Protein AF-A0A9D4IA03-F1 (afdb_monomer)

Organism: Dreissena polymorpha (NCBI:txid45954)

Sequence (105 aa):
MLDMANMTKADITMHPSYIMLDMANMTKTDITVHPSYIMLDMANMTKTDITVHPSYIMLDMANMTKTDITMHQSYITLDMANMTKADITMHLSYITLDMANMTKD

Mean predicted aligned error: 3.87 Å

Secondary structure (DSSP, 8-state):
-EEEES-SSEEEEE--SEEEEEEES-EEEEEEE--SEEEEEEES-EEEEEEE--SEEEEEEES-EEEEEEEEEEEEEEEEES-EEEEEEEEEEEEEEEEES-B--

pLDDT: mean 89.71, std 6.45, range [63.28, 96.94]

Structure (mmCIF, N/CA/C/O backbone):
data_AF-A0A9D4IA03-F1
#
_entry.id   AF-A0A9D4IA03-F1
#
loo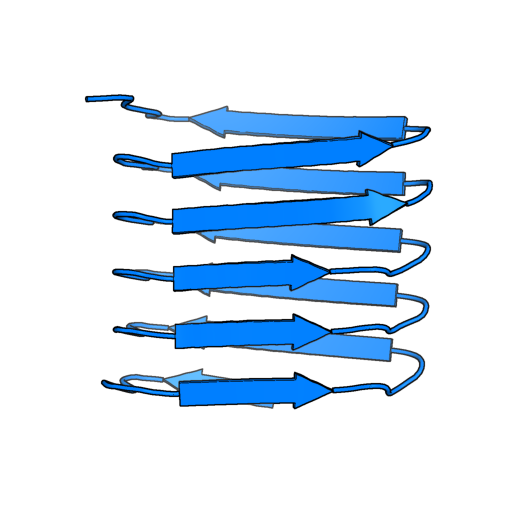p_
_atom_site.group_PDB
_atom_site.id
_atom_site.type_symbol
_atom_site.label_atom_id
_atom_site.label_alt_id
_atom_site.label_comp_id
_atom_site.label_asym_id
_atom_site.label_entity_id
_atom_site.label_seq_id
_atom_site.pdbx_PDB_ins_code
_atom_site.Cartn_x
_atom_site.Cartn_y
_atom_site.Cartn_z
_atom_site.occupancy
_atom_site.B_iso_or_equiv
_atom_site.auth_seq_id
_atom_site.auth_comp_id
_atom_site.auth_asym_id
_atom_site.auth_atom_id
_atom_site.pdbx_PDB_model_num
ATOM 1 N N . MET A 1 1 ? -6.882 2.261 -16.269 1.00 81.50 1 MET A N 1
ATOM 2 C CA . MET A 1 1 ? -7.331 2.598 -14.910 1.00 81.50 1 MET A CA 1
ATOM 3 C C . MET A 1 1 ? -8.228 1.474 -14.437 1.00 81.50 1 MET A C 1
ATOM 5 O O . MET A 1 1 ? -9.116 1.096 -15.195 1.00 81.50 1 MET A O 1
ATOM 9 N N . LEU A 1 2 ? -7.938 0.898 -13.274 1.00 88.44 2 LEU A N 1
ATOM 10 C CA . LEU A 1 2 ? -8.790 -0.084 -12.603 1.00 88.44 2 LEU A CA 1
ATOM 11 C C . LEU A 1 2 ? -9.328 0.568 -11.327 1.00 88.44 2 LEU A C 1
ATOM 13 O O . LEU A 1 2 ? -8.543 1.125 -10.568 1.00 88.44 2 LEU A O 1
ATOM 17 N N . ASP A 1 3 ? -10.639 0.499 -11.136 1.00 94.31 3 ASP A N 1
ATOM 18 C CA . ASP A 1 3 ? -11.358 1.076 -10.000 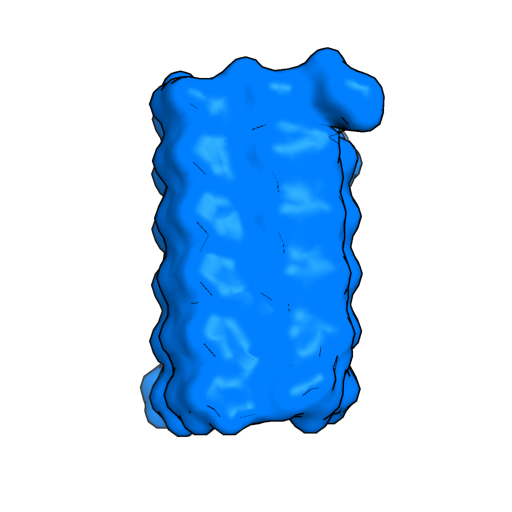1.00 94.31 3 ASP A CA 1
ATOM 19 C C . ASP A 1 3 ? -11.958 -0.069 -9.175 1.00 94.31 3 ASP A C 1
ATOM 21 O O . ASP A 1 3 ? -12.586 -0.982 -9.729 1.00 94.31 3 ASP A O 1
ATOM 25 N N . MET A 1 4 ? -11.696 -0.069 -7.871 1.00 93.88 4 MET A N 1
ATOM 26 C CA . MET A 1 4 ? -12.155 -1.088 -6.932 1.00 93.88 4 MET A CA 1
ATOM 27 C C . MET A 1 4 ? -12.725 -0.423 -5.683 1.00 93.88 4 MET A C 1
ATOM 29 O O . MET A 1 4 ? -12.033 0.291 -4.964 1.00 93.88 4 MET A O 1
ATOM 33 N N . ALA A 1 5 ? -13.984 -0.730 -5.376 1.00 94.69 5 ALA A N 1
ATOM 34 C CA . ALA A 1 5 ? -14.672 -0.151 -4.233 1.00 94.69 5 ALA A CA 1
ATOM 35 C C . ALA A 1 5 ? -15.303 -1.220 -3.337 1.00 94.69 5 ALA A C 1
ATOM 37 O O . ALA A 1 5 ? -15.860 -2.212 -3.814 1.00 94.69 5 ALA A O 1
ATOM 38 N N . ASN A 1 6 ? -15.300 -0.958 -2.029 1.00 96.00 6 ASN A N 1
ATOM 39 C CA . ASN A 1 6 ? -16.041 -1.707 -1.010 1.00 96.00 6 ASN A CA 1
ATOM 40 C C . ASN A 1 6 ? -15.678 -3.202 -0.937 1.00 96.00 6 ASN A C 1
ATOM 42 O O . ASN A 1 6 ? -16.552 -4.053 -0.736 1.00 96.00 6 ASN A O 1
ATOM 46 N N . MET A 1 7 ? -14.397 -3.549 -1.085 1.00 94.06 7 MET A N 1
ATOM 47 C CA . MET A 1 7 ? -13.953 -4.939 -0.959 1.00 94.06 7 MET A CA 1
ATOM 48 C C . MET A 1 7 ? -13.579 -5.277 0.485 1.00 94.06 7 MET A C 1
ATOM 50 O O . MET A 1 7 ? -12.832 -4.567 1.152 1.00 94.06 7 MET A O 1
ATOM 54 N N . THR A 1 8 ? -14.072 -6.412 0.979 1.00 93.06 8 THR A N 1
ATOM 55 C CA . THR A 1 8 ? -13.777 -6.880 2.349 1.00 93.06 8 THR A CA 1
ATOM 56 C C . THR A 1 8 ? -12.514 -7.737 2.446 1.00 93.06 8 THR A C 1
ATOM 58 O O . THR A 1 8 ? -11.986 -7.940 3.542 1.00 93.06 8 THR A O 1
ATOM 61 N N . LYS A 1 9 ? -12.089 -8.306 1.316 1.00 94.12 9 LYS A N 1
ATOM 62 C CA . LYS A 1 9 ? -10.838 -9.037 1.158 1.00 94.12 9 LYS A CA 1
ATOM 63 C C . LYS A 1 9 ? -10.446 -9.015 -0.315 1.00 94.12 9 LYS A C 1
ATOM 65 O O . LYS A 1 9 ? -11.301 -9.284 -1.161 1.00 94.12 9 LYS A O 1
ATOM 70 N N . ALA A 1 10 ? -9.187 -8.730 -0.606 1.00 91.88 10 ALA A N 1
ATOM 71 C CA . ALA A 1 10 ? -8.661 -8.735 -1.963 1.00 91.88 10 ALA A CA 1
ATOM 72 C C . ALA A 1 10 ? -7.179 -9.112 -1.951 1.00 91.88 10 ALA A C 1
ATOM 74 O O . ALA A 1 10 ? -6.429 -8.570 -1.147 1.00 91.88 10 ALA A O 1
ATOM 75 N N . ASP A 1 11 ? -6.782 -9.981 -2.878 1.00 94.50 11 ASP A N 1
ATOM 76 C CA . ASP A 1 11 ? -5.378 -10.283 -3.154 1.00 94.50 11 ASP A CA 1
ATOM 77 C C . ASP A 1 11 ? -5.116 -9.848 -4.603 1.00 94.50 11 ASP A C 1
ATOM 79 O O . ASP A 1 11 ? -5.679 -10.414 -5.545 1.00 94.50 11 ASP A O 1
ATOM 83 N N . ILE A 1 12 ? -4.331 -8.786 -4.788 1.00 90.56 12 ILE A N 1
ATOM 84 C CA . ILE A 1 12 ? -4.122 -8.132 -6.084 1.00 90.56 12 ILE A CA 1
ATOM 85 C C . ILE A 1 12 ? -2.660 -8.293 -6.487 1.00 90.56 12 ILE A C 1
ATOM 87 O O . ILE A 1 12 ? -1.750 -7.836 -5.798 1.00 90.56 12 ILE A O 1
ATOM 91 N N . THR A 1 13 ? -2.418 -8.913 -7.643 1.00 91.94 13 THR A N 1
ATOM 92 C CA . THR A 1 13 ? -1.072 -9.046 -8.217 1.00 91.94 13 THR A CA 1
ATOM 93 C C . THR A 1 13 ? -1.064 -8.617 -9.676 1.00 91.94 13 THR A C 1
ATOM 95 O O . THR A 1 13 ? -1.848 -9.123 -10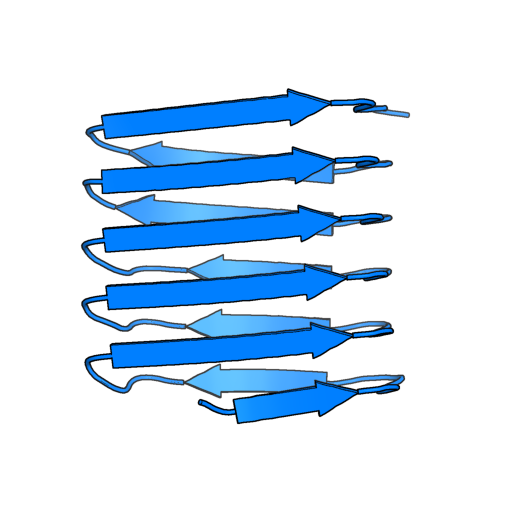.479 1.00 91.94 13 THR A O 1
ATOM 98 N N . MET A 1 14 ? -0.188 -7.674 -10.034 1.00 85.44 14 MET A N 1
ATOM 99 C CA . MET A 1 14 ? -0.118 -7.125 -11.393 1.00 85.44 14 MET A CA 1
ATOM 100 C C . MET A 1 14 ? 1.323 -6.853 -11.847 1.00 85.44 14 MET A C 1
ATOM 102 O O . MET A 1 14 ? 2.133 -6.285 -11.114 1.00 85.44 14 MET A O 1
ATOM 106 N N . HIS A 1 15 ? 1.611 -7.192 -13.108 1.00 87.31 15 HIS A N 1
ATOM 107 C CA . HIS A 1 15 ? 2.910 -6.963 -13.763 1.00 87.31 15 HIS A CA 1
ATOM 108 C C . HIS A 1 15 ? 2.848 -6.246 -15.139 1.00 87.31 15 HIS A C 1
ATOM 110 O O . HIS A 1 15 ? 3.625 -6.592 -16.030 1.00 87.31 15 HIS A O 1
ATOM 116 N N . PRO A 1 16 ? 1.932 -5.294 -15.404 1.00 84.06 16 PRO A N 1
ATOM 117 C CA . PRO A 1 16 ? 1.978 -4.511 -16.640 1.00 84.06 16 PRO A CA 1
ATOM 118 C C . PRO A 1 16 ? 3.067 -3.431 -16.560 1.00 84.06 16 PRO A C 1
ATOM 120 O O . PRO A 1 16 ? 3.478 -3.043 -15.478 1.00 84.06 16 PRO A O 1
ATOM 123 N N . SER A 1 17 ? 3.498 -2.870 -17.690 1.00 86.69 17 SER A N 1
ATOM 124 C CA . SER A 1 17 ? 4.495 -1.783 -17.696 1.00 86.69 17 SER A CA 1
ATOM 125 C C . SER A 1 17 ? 3.996 -0.483 -17.042 1.00 86.69 17 SER A C 1
ATOM 127 O O . SER A 1 17 ? 4.800 0.279 -16.510 1.00 86.69 17 SER A O 1
ATOM 129 N N . TYR A 1 18 ? 2.681 -0.245 -17.054 1.00 90.06 18 TYR A N 1
ATOM 130 C CA . TYR A 1 18 ? 2.027 0.930 -16.474 1.00 90.06 18 TYR A CA 1
ATOM 131 C C . TYR A 1 18 ? 0.789 0.501 -15.687 1.00 90.06 18 TYR A C 1
ATOM 133 O O . TYR A 1 18 ? -0.013 -0.290 -16.188 1.00 90.06 18 TYR A O 1
ATOM 141 N N . ILE A 1 19 ? 0.615 1.043 -14.482 1.00 89.38 19 ILE A N 1
ATOM 142 C CA . ILE A 1 19 ? -0.560 0.811 -13.632 1.00 89.38 19 ILE A CA 1
ATOM 143 C C . ILE A 1 19 ? -1.144 2.149 -13.190 1.00 89.38 19 ILE A C 1
ATOM 145 O O . ILE A 1 19 ? -0.416 3.050 -12.781 1.00 89.38 19 ILE A O 1
ATOM 149 N N . MET A 1 20 ? -2.471 2.228 -13.228 1.00 92.75 20 MET A N 1
ATOM 150 C CA . MET A 1 20 ? -3.252 3.280 -12.587 1.00 92.75 20 MET A CA 1
ATOM 151 C C . MET A 1 20 ? -4.413 2.609 -11.852 1.00 92.75 20 MET A C 1
ATOM 153 O O . MET A 1 20 ? -5.256 1.996 -12.524 1.00 92.75 20 MET A O 1
ATOM 157 N N . LEU A 1 21 ? -4.418 2.681 -10.520 1.00 91.00 21 LEU A N 1
ATOM 158 C CA . LEU A 1 21 ? -5.486 2.144 -9.671 1.00 91.00 21 LEU A CA 1
ATOM 159 C C . LEU A 1 21 ? -6.122 3.252 -8.845 1.00 91.00 21 LEU A C 1
ATOM 161 O O . LEU A 1 21 ? -5.412 4.112 -8.329 1.00 91.00 21 LEU A O 1
ATOM 165 N N . ASP A 1 22 ? -7.430 3.134 -8.682 1.00 95.81 22 ASP A N 1
ATOM 166 C CA . ASP A 1 22 ? -8.227 3.863 -7.705 1.00 95.81 22 ASP A CA 1
ATOM 167 C C . ASP A 1 22 ? -8.901 2.825 -6.796 1.00 95.81 22 ASP A C 1
ATOM 169 O O . ASP A 1 22 ? -9.464 1.834 -7.282 1.00 95.81 22 ASP A O 1
ATOM 173 N N . MET A 1 23 ? -8.741 2.972 -5.483 1.00 95.44 23 MET A N 1
ATOM 174 C CA . MET A 1 23 ? -9.232 2.015 -4.497 1.00 95.44 23 MET A CA 1
ATOM 175 C C . MET A 1 23 ? -9.895 2.715 -3.322 1.00 95.44 23 MET A C 1
ATOM 177 O O . MET A 1 23 ? -9.264 3.482 -2.598 1.00 95.44 23 MET A O 1
ATOM 181 N N . ALA A 1 24 ? -11.149 2.360 -3.056 1.00 96.62 24 ALA A N 1
ATOM 182 C CA . ALA A 1 24 ? -11.923 2.942 -1.969 1.00 96.62 24 ALA A CA 1
ATOM 183 C C . ALA A 1 24 ? -12.525 1.880 -1.043 1.00 96.62 24 ALA A C 1
ATOM 185 O O . ALA A 1 24 ? -13.116 0.890 -1.482 1.00 96.62 24 ALA A O 1
ATOM 186 N N . ASN A 1 25 ? -12.473 2.138 0.265 1.00 96.06 25 ASN A N 1
ATOM 187 C CA . ASN A 1 25 ? -13.139 1.341 1.302 1.00 96.06 25 ASN A CA 1
ATOM 188 C C . ASN A 1 25 ? -12.727 -0.139 1.276 1.00 96.06 25 ASN A C 1
ATOM 190 O O . ASN A 1 25 ? -13.574 -1.038 1.241 1.00 96.06 25 ASN A O 1
ATOM 194 N N . MET A 1 26 ? -11.422 -0.396 1.282 1.00 94.88 26 MET A N 1
ATOM 195 C CA . MET A 1 26 ? -10.894 -1.757 1.254 1.00 94.88 26 MET A CA 1
ATOM 196 C C . MET A 1 26 ? -10.549 -2.235 2.663 1.00 94.88 26 MET A C 1
ATOM 198 O O . MET A 1 26 ? -10.029 -1.498 3.503 1.00 94.88 26 MET A O 1
ATOM 202 N N . THR A 1 27 ? -10.813 -3.506 2.933 1.00 93.94 27 THR A N 1
ATOM 203 C CA . THR A 1 27 ? -10.422 -4.177 4.176 1.00 93.94 27 THR A CA 1
ATOM 204 C C . THR A 1 27 ? -9.623 -5.431 3.843 1.00 93.94 27 THR A C 1
ATOM 206 O O . THR A 1 27 ? -9.965 -6.114 2.882 1.00 93.94 27 THR A O 1
ATOM 209 N N . LYS A 1 28 ? -8.593 -5.765 4.636 1.00 93.44 28 LYS A N 1
ATOM 210 C CA . LYS A 1 28 ? -7.787 -7.000 4.493 1.00 93.44 28 LYS A CA 1
ATOM 211 C C . LYS A 1 28 ? -7.316 -7.205 3.055 1.00 93.44 28 LYS A C 1
ATOM 213 O O . LYS A 1 28 ? -7.820 -8.082 2.350 1.00 93.44 28 LYS A O 1
ATOM 218 N N . THR A 1 29 ? -6.442 -6.320 2.611 1.00 93.94 29 THR A N 1
ATOM 219 C CA . THR A 1 29 ? -6.048 -6.238 1.207 1.00 93.94 29 THR A CA 1
ATOM 220 C C . THR A 1 29 ? -4.545 -6.380 1.067 1.00 93.94 29 THR A C 1
ATOM 222 O O . THR A 1 29 ? -3.813 -5.597 1.663 1.00 93.94 29 THR A O 1
ATOM 225 N N . ASP A 1 30 ? -4.122 -7.322 0.230 1.00 94.69 30 ASP A N 1
ATOM 226 C CA . ASP A 1 30 ? -2.717 -7.551 -0.089 1.00 94.69 30 ASP A CA 1
ATOM 227 C C . ASP A 1 30 ? -2.474 -7.149 -1.548 1.00 94.69 30 ASP A C 1
ATOM 229 O O . ASP A 1 30 ? -3.126 -7.650 -2.471 1.00 94.69 30 ASP A O 1
ATOM 233 N N . ILE A 1 31 ? -1.552 -6.213 -1.776 1.00 91.06 31 ILE A N 1
ATOM 234 C CA . ILE A 1 31 ? -1.266 -5.641 -3.097 1.00 91.06 31 ILE A CA 1
ATOM 235 C C . ILE A 1 31 ? 0.202 -5.850 -3.421 1.00 91.06 31 ILE A C 1
ATOM 237 O O . ILE A 1 31 ? 1.081 -5.372 -2.711 1.00 91.06 31 ILE A O 1
ATOM 241 N N . THR A 1 32 ? 0.482 -6.520 -4.535 1.00 92.25 32 THR A N 1
ATOM 242 C CA . THR A 1 32 ? 1.843 -6.682 -5.059 1.00 92.25 32 THR A CA 1
ATOM 243 C C . THR A 1 32 ? 1.906 -6.268 -6.522 1.00 92.25 32 THR A C 1
ATOM 245 O O . THR A 1 32 ? 1.208 -6.817 -7.376 1.00 92.25 32 THR A O 1
ATOM 248 N N . VAL A 1 33 ? 2.752 -5.290 -6.839 1.0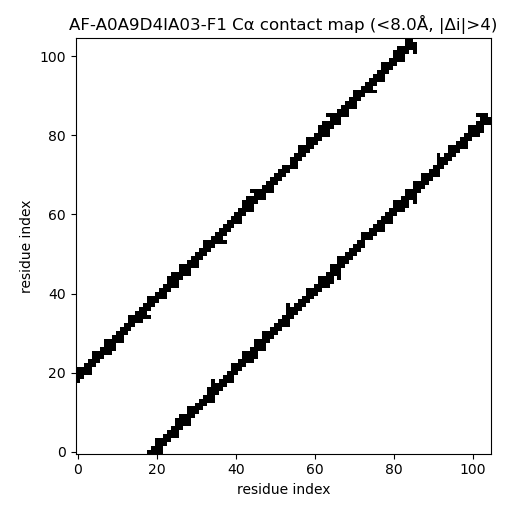0 86.44 33 VAL A N 1
ATOM 249 C CA . VAL A 1 33 ? 2.818 -4.704 -8.184 1.00 86.44 33 VAL A CA 1
ATOM 250 C C . VAL A 1 33 ? 4.251 -4.423 -8.629 1.00 86.44 33 VAL A C 1
ATOM 252 O O . VAL A 1 33 ? 5.059 -3.850 -7.895 1.00 86.44 33 VAL A O 1
ATOM 255 N N . HIS A 1 34 ? 4.565 -4.799 -9.872 1.00 87.12 34 HIS A N 1
ATOM 256 C CA . HIS A 1 34 ? 5.896 -4.608 -10.470 1.00 87.12 34 HIS A CA 1
ATOM 257 C C . HIS A 1 34 ? 5.859 -3.914 -11.850 1.00 87.12 34 HIS A C 1
ATOM 259 O O . HIS A 1 34 ? 6.324 -4.500 -12.831 1.00 87.12 34 HIS A O 1
ATOM 265 N N . PRO A 1 35 ? 5.289 -2.701 -11.981 1.00 81.62 35 PRO A N 1
ATOM 266 C CA . PRO A 1 35 ? 5.311 -1.975 -13.248 1.00 81.62 35 PRO A CA 1
ATOM 267 C C . PRO A 1 35 ? 6.596 -1.166 -13.447 1.00 81.62 35 PRO A C 1
ATOM 269 O O . PRO A 1 35 ? 7.434 -1.097 -12.564 1.00 81.62 35 PRO A O 1
ATOM 272 N N . SER A 1 36 ? 6.769 -0.509 -14.593 1.00 84.50 36 SER A N 1
ATOM 273 C CA . SER A 1 36 ? 7.785 0.547 -14.739 1.00 84.50 36 SER A CA 1
ATOM 274 C C . SER A 1 36 ? 7.298 1.869 -14.135 1.00 84.50 36 SER A C 1
ATOM 276 O O . SER A 1 36 ? 8.092 2.617 -13.570 1.00 84.50 36 SER A O 1
ATOM 278 N N . TYR A 1 37 ? 5.990 2.125 -14.211 1.00 89.25 37 TYR A N 1
ATOM 279 C CA . TYR A 1 37 ? 5.337 3.321 -13.682 1.00 89.25 37 TYR A CA 1
ATOM 280 C C . TYR A 1 37 ? 4.045 2.953 -12.960 1.00 89.25 37 TYR A C 1
ATOM 282 O O . TYR A 1 37 ? 3.248 2.159 -13.473 1.00 89.25 37 TYR A O 1
ATOM 290 N N . ILE A 1 38 ? 3.812 3.570 -11.805 1.00 89.19 38 ILE A N 1
ATOM 291 C CA . ILE A 1 38 ? 2.573 3.396 -11.053 1.00 89.19 38 ILE A CA 1
ATOM 292 C C . ILE A 1 38 ? 1.992 4.726 -10.586 1.00 89.19 38 ILE A C 1
ATOM 294 O O . ILE A 1 38 ? 2.718 5.620 -10.149 1.00 89.19 38 ILE A O 1
ATOM 298 N N . MET A 1 39 ? 0.669 4.807 -10.654 1.00 92.19 39 MET A N 1
ATOM 299 C CA . MET A 1 39 ? -0.142 5.807 -9.977 1.00 92.19 39 MET A CA 1
ATOM 300 C C . MET A 1 39 ? -1.203 5.072 -9.155 1.00 92.19 39 MET A C 1
ATOM 302 O O . MET A 1 39 ? -1.973 4.295 -9.728 1.00 92.19 39 MET A O 1
ATOM 306 N N . LEU A 1 40 ? -1.208 5.259 -7.837 1.00 91.00 40 LEU A N 1
ATOM 307 C CA . LEU A 1 40 ? -2.233 4.709 -6.947 1.00 91.00 40 LEU A CA 1
ATOM 308 C C . LEU A 1 40 ? -2.910 5.843 -6.190 1.00 91.00 40 LEU A C 1
ATOM 310 O O . LEU A 1 40 ? -2.220 6.660 -5.586 1.00 91.00 40 LEU A O 1
ATOM 314 N N . ASP A 1 41 ? -4.234 5.819 -6.192 1.00 96.12 41 ASP A N 1
ATOM 315 C CA . ASP A 1 41 ? -5.076 6.566 -5.266 1.00 96.12 41 ASP A CA 1
ATOM 316 C C . ASP A 1 41 ? -5.784 5.557 -4.353 1.00 96.12 41 ASP A C 1
ATOM 318 O O . ASP A 1 41 ? -6.308 4.537 -4.822 1.00 96.12 41 ASP A O 1
ATOM 322 N N . MET A 1 42 ? -5.703 5.770 -3.042 1.00 95.31 42 MET A N 1
ATOM 323 C CA . MET A 1 42 ? -6.265 4.870 -2.041 1.00 95.31 42 MET A CA 1
ATOM 324 C C . MET A 1 42 ? -6.937 5.634 -0.909 1.00 95.31 42 MET A C 1
ATOM 326 O O . MET A 1 42 ? -6.299 6.390 -0.177 1.00 95.31 42 MET A O 1
ATOM 330 N N . ALA A 1 43 ? -8.207 5.325 -0.669 1.00 96.94 43 ALA A N 1
ATOM 331 C CA . ALA A 1 43 ? -8.987 5.922 0.402 1.00 96.94 43 ALA A CA 1
ATOM 33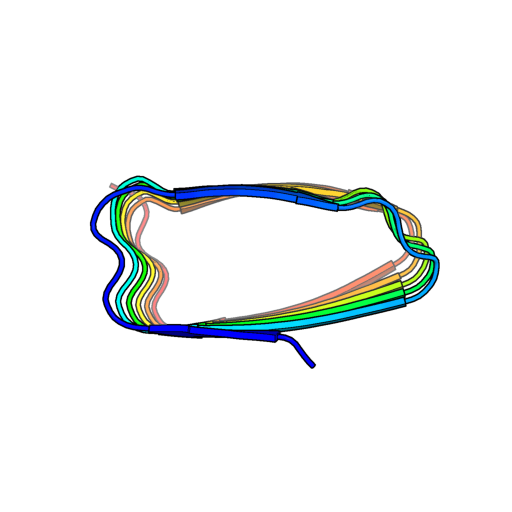2 C C . ALA A 1 43 ? -9.622 4.870 1.318 1.00 96.94 43 ALA A C 1
ATOM 334 O O . ALA A 1 43 ? -10.229 3.892 0.872 1.00 96.94 43 ALA A O 1
ATOM 335 N N . ASN A 1 44 ? -9.578 5.132 2.626 1.00 96.88 44 ASN A N 1
ATOM 336 C CA . ASN A 1 44 ? -10.264 4.353 3.665 1.00 96.88 44 ASN A CA 1
ATOM 337 C C . ASN A 1 44 ? -9.851 2.873 3.671 1.00 96.88 44 ASN A C 1
ATOM 339 O O . ASN A 1 44 ? -10.691 1.971 3.590 1.00 96.88 44 ASN A O 1
ATOM 343 N N . MET A 1 45 ? -8.549 2.616 3.769 1.00 95.25 45 MET A N 1
ATOM 344 C CA . MET A 1 45 ? -8.007 1.259 3.757 1.00 95.25 45 MET A CA 1
ATOM 345 C C . MET A 1 45 ? -7.759 0.765 5.184 1.00 95.25 45 MET A C 1
ATOM 347 O O . MET A 1 45 ? -7.251 1.494 6.037 1.00 95.25 45 MET A O 1
ATOM 351 N N . THR A 1 46 ? -8.100 -0.492 5.464 1.00 95.06 46 THR A N 1
ATOM 352 C CA . THR A 1 46 ? -7.894 -1.105 6.785 1.00 95.06 46 THR A CA 1
ATOM 353 C C . THR A 1 46 ? -7.246 -2.478 6.676 1.00 95.06 46 THR A C 1
ATOM 355 O O . THR A 1 46 ? -7.828 -3.372 6.062 1.00 95.06 46 THR A O 1
ATOM 358 N N . LYS A 1 47 ? -6.139 -2.705 7.400 1.00 94.44 47 LYS A N 1
ATOM 359 C CA . LYS A 1 47 ? -5.348 -3.953 7.347 1.00 94.44 47 LYS A CA 1
ATOM 360 C C . LYS A 1 47 ? -4.890 -4.218 5.918 1.00 94.44 47 LYS A C 1
ATOM 362 O O . LYS A 1 47 ? -5.475 -5.057 5.234 1.00 94.44 47 LYS A O 1
ATOM 367 N N . THR A 1 48 ? -3.908 -3.448 5.485 1.00 93.50 48 THR A N 1
ATOM 368 C CA . THR A 1 48 ? -3.487 -3.429 4.088 1.00 93.50 48 THR A CA 1
ATOM 369 C C . THR A 1 48 ? -1.985 -3.578 3.993 1.00 93.50 48 THR A C 1
ATOM 371 O O . THR A 1 48 ? -1.273 -2.755 4.564 1.00 93.50 48 THR A O 1
ATOM 374 N N . ASP A 1 49 ? -1.537 -4.557 3.216 1.00 94.69 49 ASP A N 1
ATOM 375 C CA . ASP A 1 49 ? -0.126 -4.789 2.944 1.00 94.69 49 ASP A CA 1
ATOM 376 C C . ASP A 1 49 ? 0.148 -4.470 1.472 1.00 94.69 49 ASP A C 1
ATOM 378 O O . ASP A 1 49 ? -0.488 -5.006 0.560 1.00 94.69 49 ASP A O 1
ATOM 382 N N . ILE A 1 50 ? 1.079 -3.554 1.219 1.00 90.94 50 ILE A N 1
ATOM 383 C CA . ILE A 1 50 ? 1.389 -3.056 -0.121 1.00 90.94 50 ILE A CA 1
ATOM 384 C C . ILE A 1 50 ? 2.870 -3.259 -0.399 1.00 90.94 50 ILE A C 1
ATOM 386 O O . ILE A 1 50 ? 3.729 -2.736 0.305 1.00 90.94 50 ILE A O 1
ATOM 390 N N . THR A 1 51 ? 3.175 -3.965 -1.482 1.00 91.81 51 THR A N 1
ATOM 391 C CA . THR A 1 51 ? 4.533 -4.136 -1.993 1.00 91.81 51 THR A CA 1
ATOM 392 C C . THR A 1 51 ? 4.620 -3.648 -3.433 1.00 91.81 51 THR A C 1
ATOM 394 O O . THR A 1 51 ? 3.922 -4.138 -4.325 1.00 91.81 51 THR A O 1
ATOM 397 N N . VAL A 1 52 ? 5.501 -2.678 -3.677 1.00 86.81 52 VAL A N 1
ATOM 398 C CA . VAL A 1 52 ? 5.687 -2.062 -4.997 1.00 86.81 52 VAL A CA 1
ATOM 399 C C . VAL A 1 52 ? 7.162 -2.074 -5.410 1.00 86.81 52 VAL A C 1
ATOM 401 O O . VAL A 1 52 ? 8.051 -1.713 -4.636 1.00 86.81 52 VAL A O 1
ATOM 404 N N . HIS A 1 53 ? 7.424 -2.467 -6.661 1.00 85.38 53 HIS A N 1
ATOM 405 C CA . HIS A 1 53 ? 8.764 -2.424 -7.269 1.00 85.38 53 HIS A CA 1
ATOM 406 C C . HIS A 1 53 ? 8.862 -1.701 -8.637 1.00 85.38 53 HIS A C 1
ATOM 408 O O . HIS A 1 53 ? 9.418 -2.285 -9.571 1.00 85.38 53 HIS A O 1
ATOM 414 N N . PRO A 1 54 ? 8.386 -0.456 -8.814 1.00 75.50 54 PRO A N 1
ATOM 415 C CA . PRO A 1 54 ? 8.471 0.259 -10.095 1.00 75.50 54 PRO A CA 1
ATOM 416 C C . PRO A 1 54 ? 9.499 1.388 -10.183 1.00 75.50 54 PRO A C 1
ATOM 418 O O . PRO A 1 54 ? 9.812 2.021 -9.192 1.00 75.50 54 PRO A O 1
ATOM 421 N N . SER A 1 55 ? 9.976 1.720 -11.384 1.00 80.81 55 SER A N 1
ATOM 422 C CA . SER A 1 55 ? 10.969 2.794 -11.574 1.00 80.81 55 SER A CA 1
ATOM 423 C C . SER A 1 55 ? 10.483 4.181 -11.142 1.00 80.81 55 SER A C 1
ATOM 425 O O . SER A 1 55 ? 11.294 4.983 -10.674 1.00 80.81 55 SER A O 1
ATOM 427 N N . TYR A 1 56 ? 9.177 4.439 -11.261 1.00 87.69 56 TYR A N 1
ATOM 428 C CA . TYR A 1 56 ? 8.531 5.681 -10.838 1.00 87.69 56 TYR A CA 1
ATOM 429 C C . TYR A 1 56 ? 7.204 5.411 -10.126 1.00 87.69 56 TYR A C 1
ATOM 431 O O . TYR A 1 56 ? 6.387 4.619 -10.608 1.00 87.69 56 TYR A O 1
ATOM 439 N N . ILE A 1 57 ? 6.983 6.115 -9.014 1.00 86.81 57 ILE A N 1
ATOM 440 C CA . ILE A 1 57 ? 5.794 5.983 -8.165 1.00 86.81 57 ILE A CA 1
ATOM 441 C C . ILE A 1 57 ? 5.165 7.335 -7.885 1.00 86.81 57 ILE A C 1
ATOM 443 O O . ILE A 1 57 ? 5.852 8.256 -7.448 1.00 86.81 57 ILE A O 1
ATOM 447 N N . MET A 1 58 ? 3.846 7.398 -8.041 1.00 91.62 58 MET A N 1
ATOM 448 C CA . MET A 1 58 ? 3.000 8.412 -7.424 1.00 91.62 58 MET A CA 1
ATOM 449 C C . MET A 1 58 ? 1.929 7.714 -6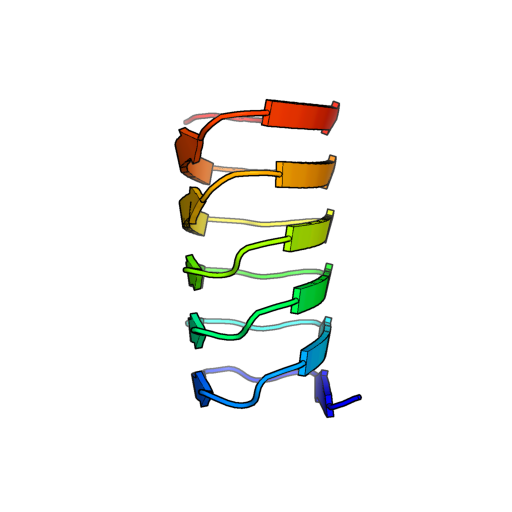.578 1.00 91.62 58 MET A C 1
ATOM 451 O O . MET A 1 58 ? 1.148 6.935 -7.126 1.00 91.62 58 MET A O 1
ATOM 455 N N . LEU A 1 59 ? 1.926 7.950 -5.264 1.00 90.56 59 LEU A N 1
ATOM 456 C CA . LEU A 1 59 ? 0.880 7.467 -4.353 1.00 90.56 59 LEU A CA 1
ATOM 457 C C . LEU A 1 59 ? 0.182 8.650 -3.692 1.00 90.56 59 LEU A C 1
ATOM 459 O O . LEU A 1 59 ? 0.859 9.526 -3.154 1.00 90.56 59 LEU A O 1
ATOM 463 N N . ASP A 1 60 ? -1.143 8.603 -3.689 1.00 96.00 60 ASP A N 1
ATOM 464 C CA . ASP A 1 60 ? -2.011 9.389 -2.817 1.00 96.00 60 ASP A CA 1
ATOM 465 C C . ASP A 1 60 ? -2.765 8.415 -1.902 1.00 96.00 60 ASP A C 1
ATOM 467 O O . ASP A 1 60 ? -3.308 7.404 -2.365 1.00 96.00 60 ASP A O 1
ATOM 471 N N . MET A 1 61 ? -2.697 8.639 -0.591 1.00 94.56 61 MET A N 1
ATOM 472 C CA . MET A 1 61 ? -3.291 7.751 0.405 1.00 94.56 61 MET A CA 1
ATOM 473 C C . MET A 1 61 ? -3.957 8.527 1.529 1.00 94.56 61 MET A C 1
ATOM 475 O O . MET A 1 61 ? -3.311 9.275 2.264 1.00 94.56 61 MET A O 1
ATOM 479 N N . ALA A 1 62 ? -5.237 8.250 1.756 1.00 96.50 62 ALA A N 1
ATOM 480 C CA . ALA A 1 62 ? -6.015 8.882 2.810 1.00 96.50 62 ALA A CA 1
ATOM 481 C C . ALA A 1 62 ? -6.718 7.860 3.712 1.00 96.50 62 ALA A C 1
ATOM 483 O O . ALA A 1 62 ? -7.329 6.892 3.254 1.00 96.50 62 ALA A O 1
ATOM 484 N N . ASN A 1 63 ? -6.718 8.139 5.018 1.00 96.50 63 ASN A N 1
ATOM 485 C CA . ASN A 1 63 ? -7.451 7.376 6.037 1.00 96.50 63 ASN A CA 1
ATOM 486 C C . ASN A 1 63 ? -7.035 5.895 6.080 1.00 96.50 63 ASN A C 1
ATOM 488 O O . ASN A 1 63 ? -7.865 4.987 5.985 1.00 96.50 63 ASN A O 1
ATOM 492 N N . MET A 1 64 ? -5.734 5.654 6.229 1.00 94.31 64 MET A N 1
ATOM 493 C CA . MET A 1 64 ? -5.164 4.308 6.284 1.00 94.31 64 MET A CA 1
ATOM 494 C C . MET A 1 64 ? -5.042 3.841 7.735 1.00 94.31 64 MET A C 1
ATOM 496 O O . MET A 1 64 ? -4.550 4.571 8.597 1.00 94.31 64 MET A O 1
ATOM 500 N N . THR A 1 65 ? -5.465 2.612 8.024 1.00 94.56 65 THR A N 1
ATOM 501 C CA . THR A 1 65 ? -5.367 2.015 9.363 1.00 94.56 65 THR A CA 1
ATOM 502 C C . THR A 1 65 ? -4.729 0.635 9.306 1.00 94.56 65 THR A C 1
ATOM 504 O O . THR A 1 65 ? -5.276 -0.258 8.658 1.00 94.56 65 THR A O 1
ATOM 507 N N . LYS A 1 66 ? -3.664 0.404 10.089 1.00 93.56 66 LYS A N 1
ATOM 508 C CA . LYS A 1 66 ? -2.898 -0.860 10.100 1.00 93.56 66 LYS A CA 1
ATOM 509 C C . LYS A 1 66 ? -2.407 -1.185 8.696 1.00 93.56 66 LYS A C 1
ATOM 511 O O . LYS A 1 66 ? -2.981 -2.041 8.023 1.00 93.56 66 LYS A O 1
ATOM 516 N N . THR A 1 67 ? -1.424 -0.427 8.244 1.00 91.44 67 THR A N 1
ATOM 517 C CA . THR A 1 67 ? -0.970 -0.485 6.859 1.00 91.44 67 THR A CA 1
ATOM 518 C C . THR A 1 67 ? 0.532 -0.642 6.805 1.00 91.44 67 THR A C 1
ATOM 520 O O . THR A 1 67 ? 1.245 0.226 7.304 1.00 91.44 67 THR A O 1
ATOM 523 N N . ASP A 1 68 ? 0.984 -1.691 6.130 1.00 92.69 68 ASP A N 1
ATOM 524 C CA . ASP A 1 68 ? 2.397 -1.941 5.897 1.00 92.69 68 ASP A CA 1
ATOM 525 C C . ASP A 1 68 ? 2.706 -1.693 4.421 1.00 92.69 68 ASP A C 1
ATOM 527 O O . ASP A 1 68 ? 2.087 -2.266 3.523 1.00 92.69 68 ASP A O 1
ATOM 531 N N . ILE A 1 69 ? 3.650 -0.797 4.148 1.00 89.19 69 ILE A N 1
ATOM 532 C CA . ILE A 1 69 ? 4.019 -0.411 2.785 1.00 89.19 69 ILE A CA 1
ATOM 533 C C . ILE A 1 69 ? 5.506 -0.638 2.595 1.00 89.19 69 ILE A C 1
ATOM 535 O O . ILE A 1 69 ? 6.334 -0.032 3.273 1.00 89.19 69 ILE A O 1
ATOM 539 N N . THR A 1 70 ? 5.853 -1.474 1.626 1.00 90.75 70 THR A N 1
ATOM 540 C CA . THR A 1 70 ? 7.228 -1.702 1.196 1.00 90.75 70 THR A CA 1
ATOM 541 C C . THR A 1 70 ? 7.407 -1.221 -0.231 1.00 90.75 70 THR A C 1
ATOM 543 O O . THR A 1 70 ? 6.740 -1.682 -1.159 1.00 90.75 70 THR A O 1
ATOM 546 N N . MET A 1 71 ? 8.342 -0.293 -0.412 1.00 86.81 71 MET A N 1
ATOM 547 C CA . MET A 1 71 ? 8.684 0.262 -1.714 1.00 86.81 71 MET A CA 1
ATOM 548 C C 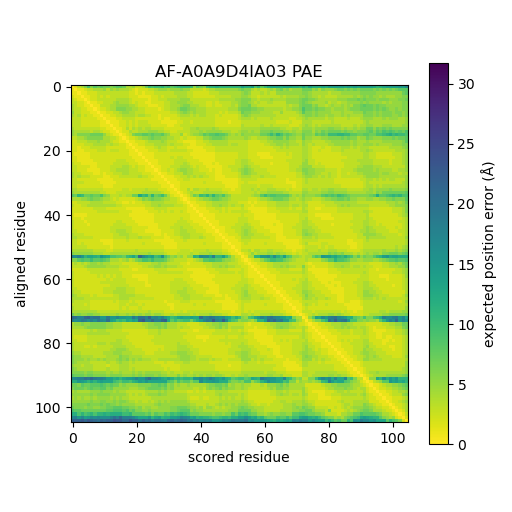. MET A 1 71 ? 10.176 0.107 -1.959 1.00 86.81 71 MET A C 1
ATOM 550 O O . MET A 1 71 ? 11.015 0.559 -1.179 1.00 86.81 71 MET A O 1
ATOM 554 N N . HIS A 1 72 ? 10.518 -0.485 -3.088 1.00 83.56 72 HIS A N 1
ATOM 555 C CA . HIS A 1 72 ? 11.866 -0.437 -3.645 1.00 83.56 72 HIS A CA 1
ATOM 556 C C . HIS A 1 72 ? 11.785 0.450 -4.883 1.00 83.56 72 HIS A C 1
ATOM 558 O O . HIS A 1 72 ? 10.794 0.241 -5.576 1.00 83.56 72 HIS A O 1
ATOM 564 N N . GLN A 1 73 ? 12.749 1.370 -5.147 1.00 72.44 73 GLN A N 1
ATOM 565 C CA . GLN A 1 73 ? 13.115 1.973 -6.472 1.00 72.44 73 GLN A CA 1
ATOM 566 C C . GLN A 1 73 ? 13.565 3.463 -6.472 1.00 72.44 73 GLN A C 1
ATOM 568 O O . GLN A 1 73 ? 13.757 4.093 -5.441 1.00 72.44 73 GLN A O 1
ATOM 573 N N . SER A 1 74 ? 13.818 4.023 -7.663 1.00 66.94 74 SER A N 1
ATOM 574 C CA . SER A 1 74 ? 14.588 5.249 -7.902 1.00 66.94 74 SER A CA 1
ATOM 575 C C . SER A 1 74 ? 13.864 6.581 -7.660 1.00 66.94 74 SER A C 1
ATOM 577 O O . SER A 1 74 ? 14.529 7.500 -7.185 1.00 66.94 74 SER A O 1
ATOM 579 N N . TYR A 1 75 ? 12.563 6.718 -7.956 1.00 86.50 75 TYR A N 1
ATOM 580 C CA . TYR A 1 75 ? 11.828 7.989 -7.803 1.00 86.50 75 TYR A CA 1
ATOM 581 C C . TYR A 1 75 ? 10.408 7.788 -7.272 1.00 86.50 75 TYR A C 1
ATOM 583 O O . TYR A 1 75 ? 9.594 7.112 -7.903 1.00 86.50 75 TYR A O 1
ATOM 591 N N . ILE A 1 76 ? 10.098 8.429 -6.145 1.00 84.88 76 ILE A N 1
ATOM 592 C CA . ILE A 1 76 ? 8.781 8.348 -5.508 1.00 84.88 76 ILE A CA 1
ATOM 593 C C . ILE A 1 76 ? 8.250 9.741 -5.159 1.00 84.88 76 ILE A C 1
ATOM 595 O O . ILE A 1 76 ? 8.966 10.560 -4.580 1.00 84.88 76 ILE A O 1
ATOM 599 N N . THR A 1 77 ? 6.971 9.965 -5.451 1.00 91.38 77 THR A N 1
ATOM 600 C CA . THR A 1 77 ? 6.143 11.029 -4.875 1.00 91.38 77 THR A CA 1
ATOM 601 C C . THR A 1 77 ? 5.049 10.399 -4.016 1.00 91.38 77 THR A C 1
ATOM 603 O O . THR A 1 77 ? 4.295 9.561 -4.510 1.00 91.38 77 THR A O 1
ATOM 606 N N . LEU A 1 78 ? 4.986 10.788 -2.743 1.00 90.12 78 LEU A N 1
ATOM 607 C CA . LEU A 1 78 ? 3.981 10.332 -1.782 1.00 90.12 78 LEU A CA 1
ATOM 608 C C . LEU A 1 78 ? 3.240 11.526 -1.195 1.00 90.12 78 LEU A C 1
ATOM 610 O O . LEU A 1 78 ? 3.887 12.440 -0.680 1.00 90.12 78 LEU A O 1
ATOM 614 N N . ASP A 1 79 ? 1.917 11.448 -1.216 1.00 95.25 79 ASP A N 1
ATOM 615 C CA . ASP A 1 79 ? 1.022 12.235 -0.374 1.00 95.25 79 ASP A CA 1
ATOM 616 C C . ASP A 1 79 ? 0.245 11.273 0.531 1.00 95.25 79 ASP A C 1
ATOM 618 O O . ASP A 1 79 ? -0.281 10.254 0.074 1.00 95.25 79 ASP A O 1
ATOM 622 N N . MET A 1 80 ? 0.273 11.523 1.839 1.00 93.12 80 MET A N 1
ATOM 623 C CA . MET A 1 80 ? -0.343 10.648 2.830 1.00 93.12 80 MET A CA 1
ATOM 624 C C . MET A 1 80 ? -1.029 11.445 3.934 1.00 93.12 80 MET A C 1
ATOM 626 O O . MET A 1 80 ? -0.394 12.213 4.659 1.00 93.12 80 MET A O 1
ATOM 630 N N . ALA A 1 81 ? -2.311 11.174 4.159 1.00 95.50 81 ALA A N 1
ATOM 631 C CA . ALA A 1 81 ? -3.104 11.824 5.192 1.00 95.50 81 ALA A CA 1
ATOM 632 C C . ALA A 1 81 ? -3.820 10.815 6.099 1.00 95.50 81 ALA A C 1
ATOM 634 O O . ALA A 1 81 ? -4.387 9.818 5.650 1.00 95.50 81 ALA A O 1
ATOM 635 N N . ASN A 1 82 ? -3.870 11.123 7.399 1.00 95.69 82 ASN A N 1
ATOM 636 C CA . ASN A 1 82 ? -4.630 10.366 8.403 1.00 95.69 82 ASN A CA 1
ATOM 637 C C . ASN A 1 82 ? -4.206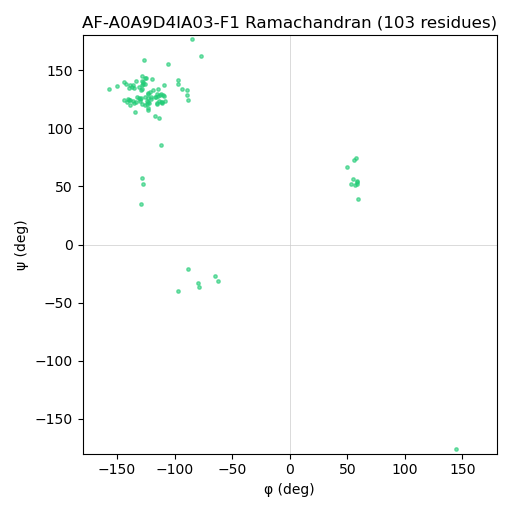 8.887 8.479 1.00 95.69 82 ASN A C 1
ATOM 639 O O . ASN A 1 82 ? -5.032 7.976 8.405 1.00 95.69 82 ASN A O 1
ATOM 643 N N . MET A 1 83 ? -2.901 8.652 8.625 1.00 92.50 83 MET A N 1
ATOM 644 C CA . MET A 1 83 ? -2.322 7.314 8.756 1.00 92.50 83 MET A CA 1
ATOM 645 C C . MET A 1 83 ? -2.292 6.901 10.230 1.00 92.50 83 MET A C 1
ATOM 647 O O . MET A 1 83 ? -1.678 7.580 11.050 1.00 92.50 83 MET A O 1
ATOM 651 N N . THR A 1 84 ? -2.893 5.765 10.576 1.00 93.69 84 THR A N 1
ATOM 652 C CA . THR A 1 84 ? -2.855 5.192 11.931 1.00 93.69 84 THR A CA 1
ATOM 653 C C . THR A 1 84 ? -2.237 3.801 11.905 1.00 93.69 84 THR A C 1
ATOM 655 O O . THR A 1 84 ? -2.740 2.915 11.213 1.00 93.69 84 THR A O 1
ATOM 658 N N . LYS A 1 85 ? -1.190 3.568 12.706 1.00 91.31 85 LYS A N 1
ATOM 659 C CA . LYS A 1 85 ? -0.448 2.289 12.747 1.00 91.31 85 LYS A CA 1
ATOM 660 C C . LYS A 1 85 ? 0.058 1.898 11.362 1.00 91.31 85 LYS A C 1
ATOM 662 O O . LYS A 1 85 ? -0.306 0.852 10.834 1.00 91.31 85 LYS A O 1
ATOM 667 N N . ALA A 1 86 ? 0.819 2.807 10.766 1.00 87.75 86 ALA A N 1
ATOM 668 C CA . ALA A 1 86 ? 1.414 2.602 9.462 1.00 87.75 86 ALA A CA 1
ATOM 669 C C . ALA A 1 86 ? 2.925 2.409 9.584 1.00 87.75 86 ALA A C 1
ATOM 671 O O . ALA A 1 86 ? 3.609 3.265 10.163 1.00 87.75 86 ALA A O 1
ATOM 672 N N . ASP A 1 87 ? 3.424 1.332 8.990 1.00 89.25 87 ASP A N 1
ATOM 673 C CA . ASP A 1 87 ? 4.847 1.083 8.818 1.00 89.25 87 ASP A CA 1
ATOM 674 C C . ASP A 1 87 ? 5.210 1.178 7.338 1.00 89.25 87 ASP A C 1
ATOM 676 O O . ASP A 1 87 ? 4.651 0.514 6.471 1.00 89.25 87 ASP A O 1
ATOM 680 N N . ILE A 1 88 ? 6.155 2.068 7.039 1.00 86.50 88 ILE A N 1
ATOM 681 C CA . I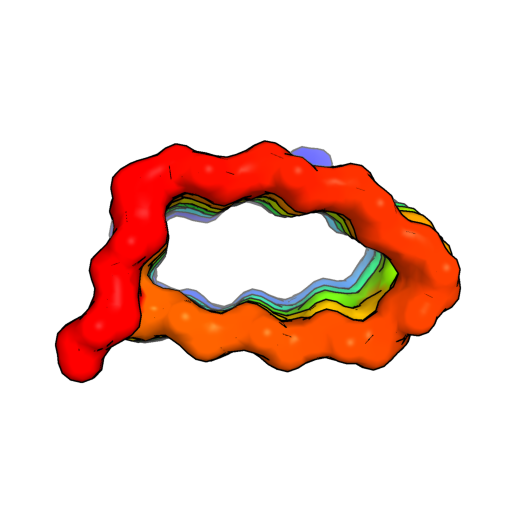LE A 1 88 ? 6.558 2.382 5.671 1.00 86.50 88 ILE A CA 1
ATOM 682 C C . ILE A 1 88 ? 8.053 2.127 5.553 1.00 86.50 88 ILE A C 1
ATOM 684 O O . ILE A 1 88 ? 8.865 2.804 6.188 1.00 86.50 88 ILE A O 1
ATOM 688 N N . THR A 1 89 ? 8.410 1.154 4.722 1.00 88.75 89 THR A N 1
ATOM 689 C CA . THR A 1 89 ? 9.787 0.791 4.399 1.00 88.75 89 THR A CA 1
ATOM 690 C C . THR A 1 89 ? 10.096 1.186 2.965 1.00 88.75 89 THR A C 1
ATOM 692 O O . THR A 1 89 ? 9.367 0.858 2.030 1.00 88.75 89 THR A O 1
ATOM 695 N N . MET A 1 90 ? 11.199 1.908 2.788 1.00 85.19 90 MET A N 1
ATOM 696 C CA . MET A 1 90 ? 11.563 2.534 1.524 1.00 85.19 90 MET A CA 1
ATOM 697 C C . MET A 1 90 ? 13.042 2.301 1.213 1.00 85.19 90 MET A C 1
ATOM 699 O O . MET A 1 90 ? 13.917 2.706 1.976 1.00 85.19 90 MET A O 1
ATOM 703 N N . HIS A 1 91 ? 13.327 1.680 0.070 1.00 83.50 91 HIS A N 1
ATOM 704 C CA . HIS A 1 91 ? 14.678 1.460 -0.454 1.00 83.50 91 HIS A CA 1
ATOM 705 C C . HIS A 1 91 ? 14.885 2.294 -1.722 1.00 83.50 91 HIS A C 1
ATOM 707 O O . HIS A 1 91 ? 14.636 1.798 -2.827 1.00 83.50 91 HIS A O 1
ATOM 713 N N . LEU A 1 92 ? 15.284 3.567 -1.558 1.00 77.50 92 LEU A N 1
ATOM 714 C CA . LEU A 1 92 ? 15.125 4.587 -2.605 1.00 77.50 92 LEU A CA 1
ATOM 715 C C . LEU A 1 92 ? 16.385 5.353 -3.003 1.00 77.50 92 LEU A C 1
ATOM 717 O O . LEU A 1 92 ? 17.331 5.471 -2.228 1.00 77.50 92 LEU A O 1
ATOM 721 N N . SER A 1 93 ? 16.343 5.932 -4.211 1.00 71.44 93 SER A N 1
ATOM 722 C CA . SER A 1 93 ? 17.318 6.933 -4.679 1.00 71.44 93 SER A CA 1
ATOM 723 C C . SER A 1 93 ? 16.824 8.376 -4.496 1.00 71.44 93 SER A C 1
ATOM 725 O O . SER A 1 93 ? 17.608 9.224 -4.080 1.00 71.44 93 SER A O 1
ATOM 727 N N . TYR A 1 94 ? 15.539 8.653 -4.757 1.00 84.50 94 TYR A N 1
ATOM 728 C CA . TYR A 1 94 ? 14.915 9.973 -4.606 1.00 84.50 94 TYR A CA 1
ATOM 729 C C . TYR A 1 94 ? 13.469 9.873 -4.107 1.00 84.50 94 TYR A C 1
ATOM 731 O O . TYR A 1 94 ? 12.698 9.031 -4.571 1.00 84.50 94 TYR A O 1
ATOM 739 N N . ILE A 1 95 ? 13.095 10.779 -3.198 1.00 85.75 95 ILE A N 1
ATOM 740 C CA . ILE A 1 95 ? 11.755 10.850 -2.611 1.00 85.75 95 ILE A CA 1
ATOM 741 C C . ILE A 1 95 ? 11.277 12.299 -2.476 1.00 85.75 95 ILE A C 1
ATOM 743 O O . ILE A 1 95 ? 12.028 13.180 -2.061 1.00 85.75 95 ILE A O 1
ATOM 747 N N . THR A 1 96 ? 10.013 12.529 -2.814 1.00 90.81 96 THR A N 1
ATOM 748 C CA . THR A 1 96 ? 9.213 13.676 -2.371 1.00 90.81 96 THR A CA 1
ATOM 749 C C . THR A 1 96 ? 8.079 13.144 -1.510 1.00 90.81 96 THR A C 1
ATOM 751 O O . THR A 1 96 ? 7.412 12.189 -1.903 1.00 90.81 96 THR A O 1
ATOM 754 N N . LEU A 1 97 ? 7.910 13.726 -0.326 1.00 89.62 97 LEU A N 1
ATOM 755 C CA . LEU A 1 97 ? 7.050 13.195 0.721 1.00 89.62 97 LEU A CA 1
ATOM 756 C C . LEU A 1 97 ? 6.275 14.332 1.381 1.00 89.62 97 LEU A C 1
ATOM 758 O O . LEU A 1 97 ? 6.898 15.222 1.963 1.00 89.62 97 LEU A O 1
ATOM 762 N N . ASP A 1 98 ? 4.950 14.257 1.320 1.00 94.00 98 ASP A N 1
ATOM 763 C CA . ASP A 1 98 ? 4.034 15.025 2.160 1.00 94.00 98 ASP A CA 1
ATOM 764 C C . ASP A 1 98 ? 3.264 14.061 3.071 1.00 94.00 98 ASP A C 1
ATOM 766 O O . ASP A 1 98 ? 2.843 12.982 2.647 1.00 94.00 98 ASP A O 1
ATOM 770 N N . MET A 1 99 ? 3.173 14.397 4.357 1.00 90.81 99 MET A N 1
ATOM 771 C CA . MET A 1 99 ? 2.538 13.553 5.369 1.00 90.81 99 MET A CA 1
ATOM 772 C C . MET A 1 99 ? 1.811 14.400 6.406 1.00 90.81 99 MET A C 1
ATOM 774 O O . MET A 1 99 ? 2.427 15.204 7.111 1.00 90.81 99 MET A O 1
ATOM 778 N N . ALA A 1 100 ? 0.522 14.128 6.592 1.00 92.81 100 ALA A N 1
ATOM 779 C CA . ALA A 1 100 ? -0.319 14.779 7.587 1.00 92.81 100 ALA A CA 1
ATOM 780 C C . ALA A 1 100 ? -1.007 13.764 8.512 1.00 92.81 100 ALA A C 1
ATOM 782 O O . ALA A 1 100 ? -1.454 12.698 8.090 1.00 92.81 100 ALA A O 1
ATOM 783 N N . ASN A 1 101 ? -1.146 14.123 9.794 1.00 92.50 101 ASN A N 1
ATOM 784 C CA . ASN A 1 101 ? -1.896 13.353 10.798 1.00 92.50 101 ASN A CA 1
ATOM 785 C C . ASN A 1 101 ? -1.466 11.877 10.908 1.00 92.50 101 ASN A C 1
ATOM 787 O O . ASN A 1 101 ? -2.294 10.968 10.844 1.00 92.50 101 ASN A O 1
ATOM 791 N N . MET A 1 102 ? -0.163 11.640 11.071 1.00 87.75 102 MET A N 1
ATOM 792 C CA . MET A 1 102 ? 0.378 10.300 11.291 1.00 87.75 102 MET A CA 1
ATOM 793 C C . MET A 1 102 ? 0.433 9.938 12.776 1.00 87.75 102 MET A C 1
ATOM 795 O O . MET A 1 102 ? 1.037 10.659 13.571 1.00 87.75 102 MET A O 1
ATOM 799 N N . THR A 1 103 ? -0.118 8.782 13.138 1.00 87.62 103 THR A N 1
ATOM 800 C CA . THR A 1 103 ? -0.040 8.215 14.490 1.00 87.62 103 THR A CA 1
ATOM 801 C C . THR A 1 103 ? 0.572 6.812 14.460 1.00 87.62 103 THR A C 1
ATOM 803 O O . THR A 1 103 ? 0.168 5.934 13.692 1.00 87.62 103 THR A O 1
ATOM 806 N N . LYS A 1 104 ? 1.582 6.601 15.310 1.00 69.38 104 LYS A N 1
ATOM 807 C CA . LYS A 1 104 ? 2.229 5.306 15.554 1.00 69.38 104 LYS A CA 1
ATOM 808 C C . LYS A 1 104 ? 1.920 4.907 16.996 1.00 69.38 104 LYS A C 1
ATOM 810 O O . LYS A 1 104 ? 2.435 5.548 17.903 1.00 69.38 104 LYS A O 1
ATOM 815 N N . ASP A 1 105 ? 1.070 3.900 17.175 1.00 63.28 105 ASP A N 1
ATOM 816 C CA . ASP A 1 105 ? 0.672 3.338 18.478 1.00 63.28 105 ASP A CA 1
ATOM 817 C C . ASP A 1 105 ? 1.116 1.878 18.591 1.00 63.28 105 ASP A C 1
ATOM 819 O O . ASP A 1 105 ? 0.592 1.059 17.789 1.00 63.28 105 ASP A O 1
#

Foldseek 3Di:
DAEEEQAQDEEEEDEEQEEEYEYYQYEHYEEAYEHQEYEYEYEQYEQYEEEYEHQEEEYEYEQYYCYEYEYEYEYYEYDYEQYEQYHYHYHYNDYDDDYYNYYHD

Solvent-accessible surface area (backbone atoms only — not comparable to full-atom values): 5085 Å² total; per-residue (Å²): 120,49,80,49,69,69,38,73,63,47,82,46,78,51,70,49,63,64,48,42,40,40,38,36,44,36,26,48,32,42,39,41,40,49,23,48,33,39,38,40,40,38,35,45,36,34,44,33,42,39,40,41,54,24,56,31,40,39,40,41,38,35,45,35,33,46,30,41,37,40,38,44,40,49,36,39,39,40,41,37,34,44,32,34,40,58,49,78,47,74,53,68,76,41,80,46,81,48,79,41,68,74,42,84,123

Nearest PDB structures (foldseek):
  6fm2-assembly1_B-2  TM=7.738E-01  e=9.468E-02  Mus musculus
  2b0r-assembly1_A  TM=6.823E-01  e=1.594E-01  Cryptosporidium parvum
  1k8f-assembly2_D  TM=7.128E-01  e=2.682E-01  Homo sapiens

Radius of gyration: 12.57 Å; Cα contacts (8 Å, |Δi|>4): 307; chains: 1; bounding box: 33×25×36 Å